Protein AF-A0AAV8VFY0-F1 (afdb_monomer_lite)

Organism: NCBI:txid1586481

Radius of gyration: 28.85 Å; chains: 1; bounding box: 44×44×84 Å

pLDDT: mean 76.65, std 15.5, range [32.09, 93.62]

Secondary structure (DSSP, 8-state):
-PPP---TT-TT-EEEEE-TTS-EEEEEHHHHHHHHHHHHHHHHHHHHHHS------S-HHHHHHHHHHHHHHHHHHHHHHHH-SS---HHHHHHHHHHHHSPP-----------TT----PPPB-TTS-B--PPPHHHHHTT------

Structure (mmCIF, N/CA/C/O backbone):
data_AF-A0AAV8VFY0-F1
#
_entry.id   AF-A0AAV8VFY0-F1
#
loop_
_atom_site.group_PDB
_atom_site.id
_atom_site.type_symbol
_atom_site.label_atom_id
_at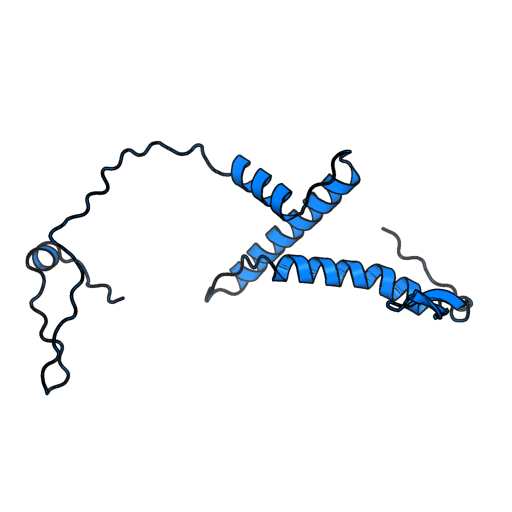om_site.label_alt_id
_atom_site.label_comp_id
_atom_site.label_asym_id
_atom_site.label_entity_id
_atom_site.label_seq_id
_atom_site.pdbx_PDB_ins_code
_atom_site.Cartn_x
_atom_site.Cartn_y
_atom_site.Car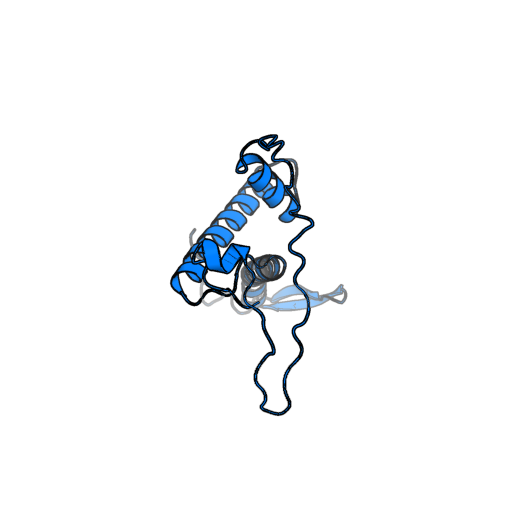tn_z
_atom_site.occupancy
_atom_site.B_iso_or_equiv
_atom_site.auth_seq_id
_atom_site.auth_comp_id
_atom_site.auth_asym_id
_atom_site.auth_atom_id
_atom_site.pdbx_PDB_model_num
ATOM 1 N N . MET A 1 1 ? -11.055 0.486 -24.114 1.00 35.09 1 MET A N 1
ATOM 2 C CA . MET A 1 1 ? -9.849 -0.353 -24.285 1.00 35.09 1 MET A CA 1
ATOM 3 C C . MET A 1 1 ? -10.245 -1.484 -25.214 1.00 35.09 1 MET A C 1
ATOM 5 O O . MET A 1 1 ? -11.163 -2.212 -24.870 1.00 35.09 1 MET A O 1
ATOM 9 N N . ALA A 1 2 ? -9.684 -1.538 -26.422 1.00 36.47 2 ALA A N 1
ATOM 10 C CA . ALA A 1 2 ? -10.003 -2.577 -27.398 1.00 36.47 2 ALA A CA 1
ATOM 11 C C . ALA A 1 2 ? -9.037 -3.752 -27.204 1.00 36.47 2 ALA A C 1
ATOM 13 O O . ALA A 1 2 ? -7.826 -3.538 -27.178 1.00 36.47 2 ALA A O 1
ATOM 14 N N . PHE A 1 3 ? -9.568 -4.962 -27.038 1.00 39.84 3 PHE A N 1
ATOM 15 C CA . PHE A 1 3 ? -8.766 -6.181 -27.092 1.00 39.84 3 PHE A CA 1
ATOM 16 C C . PHE A 1 3 ? -8.395 -6.446 -28.560 1.00 39.84 3 PHE A C 1
ATOM 18 O O . PHE A 1 3 ? -9.297 -6.418 -29.403 1.00 39.84 3 PHE A O 1
ATOM 25 N N . PRO A 1 4 ? -7.115 -6.668 -28.903 1.00 55.97 4 PRO A N 1
ATOM 26 C CA . PRO A 1 4 ? -6.738 -7.022 -30.264 1.00 55.97 4 PRO A CA 1
ATOM 27 C C . PRO A 1 4 ? -7.345 -8.386 -30.610 1.00 55.97 4 PRO A C 1
ATOM 29 O O . PRO A 1 4 ? -7.141 -9.365 -29.895 1.00 55.97 4 PRO A O 1
ATOM 32 N N . THR A 1 5 ? -8.107 -8.465 -31.698 1.00 53.66 5 THR A N 1
ATOM 33 C CA . THR A 1 5 ? -8.561 -9.744 -32.251 1.00 53.66 5 THR A CA 1
ATOM 34 C C . THR A 1 5 ? -7.365 -10.429 -32.909 1.00 53.66 5 THR A C 1
ATOM 36 O O . THR A 1 5 ? -6.941 -10.020 -33.991 1.00 53.66 5 THR A O 1
ATOM 39 N N . HIS A 1 6 ? -6.792 -11.438 -32.251 1.00 55.25 6 HIS A N 1
ATOM 40 C CA . HIS A 1 6 ? -5.707 -12.231 -32.827 1.00 55.25 6 HIS A CA 1
ATOM 41 C C . HIS A 1 6 ? -6.203 -12.988 -34.063 1.00 55.25 6 HIS A C 1
ATOM 43 O O . HIS A 1 6 ? -7.164 -13.755 -34.001 1.00 55.25 6 HIS A O 1
ATOM 49 N N . SER A 1 7 ? -5.536 -12.760 -35.194 1.00 48.84 7 SER A N 1
ATOM 50 C CA . SER A 1 7 ? -5.671 -13.598 -36.382 1.00 48.84 7 SER A CA 1
ATOM 51 C C . SER A 1 7 ? -4.879 -14.887 -36.148 1.00 48.84 7 SER A C 1
ATOM 53 O O . SER A 1 7 ? -3.766 -14.848 -35.633 1.00 48.84 7 SER A O 1
ATOM 55 N N . ILE A 1 8 ? -5.441 -16.030 -36.542 1.00 51.59 8 ILE A N 1
ATOM 56 C CA . ILE A 1 8 ? -4.978 -17.407 -36.253 1.00 51.59 8 ILE A CA 1
ATOM 57 C C . ILE A 1 8 ? -3.531 -17.711 -36.740 1.00 51.59 8 ILE A C 1
ATOM 59 O O . ILE A 1 8 ? -2.967 -18.752 -36.426 1.00 51.59 8 ILE A O 1
ATOM 63 N N . ASN A 1 9 ? -2.876 -16.786 -37.450 1.00 52.56 9 ASN A N 1
ATOM 64 C CA . ASN A 1 9 ? -1.527 -16.959 -38.002 1.00 52.56 9 ASN A CA 1
ATOM 65 C C . ASN A 1 9 ? -0.371 -16.489 -37.087 1.00 52.56 9 ASN A C 1
ATOM 67 O O . ASN A 1 9 ? 0.788 -16.714 -37.436 1.00 52.56 9 ASN A O 1
ATOM 71 N N . ASP A 1 10 ? -0.640 -15.877 -35.927 1.00 56.00 10 ASP A N 1
ATOM 72 C CA . ASP A 1 10 ? 0.407 -15.291 -35.064 1.00 56.00 10 ASP A CA 1
ATOM 73 C C . ASP A 1 10 ? 0.986 -16.246 -33.992 1.00 56.00 10 ASP A C 1
ATOM 75 O O . ASP A 1 10 ? 1.957 -15.902 -33.312 1.00 56.00 10 ASP A O 1
ATOM 79 N N . GLU A 1 11 ? 0.446 -17.462 -33.834 1.00 57.12 11 GLU A N 1
ATOM 80 C CA . GLU A 1 11 ? 0.800 -18.367 -32.719 1.00 57.12 11 GLU A CA 1
ATOM 81 C C . GLU A 1 11 ? 2.259 -18.869 -32.736 1.00 57.12 11 GLU A C 1
ATOM 83 O O . GLU A 1 11 ? 2.810 -19.226 -31.691 1.00 57.12 11 GLU A O 1
ATOM 88 N N . ASN A 1 12 ? 2.922 -18.840 -33.897 1.00 64.50 12 ASN A N 1
ATOM 89 C CA . ASN A 1 12 ? 4.283 -19.362 -34.076 1.00 64.50 12 ASN A CA 1
ATOM 90 C C . ASN A 1 12 ? 5.383 -18.293 -34.100 1.00 64.50 12 ASN A C 1
ATOM 92 O O . ASN A 1 12 ? 6.559 -18.619 -34.281 1.00 64.50 12 ASN A O 1
ATOM 96 N N . VAL A 1 13 ? 5.048 -17.016 -33.905 1.00 79.69 13 VAL A N 1
ATOM 97 C CA . VAL A 1 13 ? 6.074 -15.972 -33.851 1.00 79.69 13 VAL A CA 1
ATOM 98 C C . VAL A 1 13 ? 6.798 -16.063 -32.507 1.00 79.69 13 VAL A C 1
ATOM 100 O O . VAL A 1 13 ? 6.211 -15.914 -31.434 1.00 79.69 13 VAL A O 1
ATOM 103 N N . LEU A 1 14 ? 8.100 -16.338 -32.561 1.00 83.69 14 LEU A N 1
ATOM 104 C CA . LEU A 1 14 ? 8.958 -16.417 -31.385 1.00 83.69 14 LEU A CA 1
ATOM 105 C C . LEU A 1 14 ? 9.589 -15.052 -31.104 1.00 83.69 14 LEU A C 1
ATOM 107 O O . LEU A 1 14 ? 10.239 -14.469 -31.969 1.00 83.69 14 LEU A O 1
ATOM 111 N N . ARG A 1 15 ? 9.456 -14.570 -29.868 1.00 83.94 15 ARG A N 1
ATOM 112 C CA . ARG A 1 15 ? 10.152 -13.383 -29.368 1.00 83.94 15 ARG A CA 1
ATOM 113 C C . ARG A 1 15 ? 11.289 -13.798 -28.446 1.00 83.94 15 ARG A C 1
ATOM 115 O O . ARG A 1 15 ? 11.138 -14.711 -27.629 1.00 83.94 15 ARG A O 1
ATOM 122 N N . GLU A 1 16 ? 12.420 -13.112 -28.552 1.00 86.56 16 GLU A N 1
ATOM 123 C CA . GLU A 1 16 ? 13.496 -13.262 -27.578 1.00 86.56 16 GLU A CA 1
ATOM 124 C C . GLU A 1 16 ? 13.137 -12.530 -26.286 1.00 86.56 16 GLU A C 1
ATOM 126 O O . GLU A 1 16 ? 12.761 -11.359 -26.284 1.00 86.56 16 GLU A O 1
ATOM 131 N N . VAL A 1 17 ? 13.227 -13.255 -25.177 1.00 85.88 17 VAL A N 1
ATOM 132 C CA . VAL A 1 17 ? 12.975 -12.759 -23.829 1.00 85.88 17 VAL A CA 1
ATOM 133 C C . VAL A 1 17 ? 14.162 -13.129 -22.960 1.00 85.88 17 VAL A C 1
ATOM 135 O O . VAL A 1 17 ? 14.640 -14.265 -22.978 1.00 85.88 17 VAL A O 1
ATOM 138 N N . THR A 1 18 ? 14.635 -12.187 -22.158 1.00 86.81 18 THR A N 1
ATOM 139 C CA . THR A 1 18 ? 15.672 -12.448 -21.165 1.00 86.81 18 THR A CA 1
ATOM 140 C C . THR A 1 18 ? 15.082 -13.205 -19.974 1.00 86.81 18 THR A C 1
ATOM 142 O O . THR A 1 18 ? 14.066 -12.839 -19.387 1.00 86.81 18 THR A O 1
ATOM 145 N N . SER A 1 19 ? 15.706 -14.327 -19.624 1.00 84.50 19 SER A N 1
ATOM 146 C CA . SER A 1 19 ? 15.420 -15.067 -18.394 1.00 84.50 19 SER A CA 1
ATOM 147 C C . SER A 1 19 ? 15.821 -14.239 -17.171 1.00 84.50 19 SER A C 1
ATOM 149 O O . SER A 1 19 ? 16.723 -13.407 -17.251 1.00 84.50 19 SER A O 1
ATOM 151 N N . ARG A 1 20 ? 15.260 -14.561 -15.999 1.00 79.62 20 ARG A N 1
ATOM 152 C CA . ARG A 1 20 ? 15.676 -13.992 -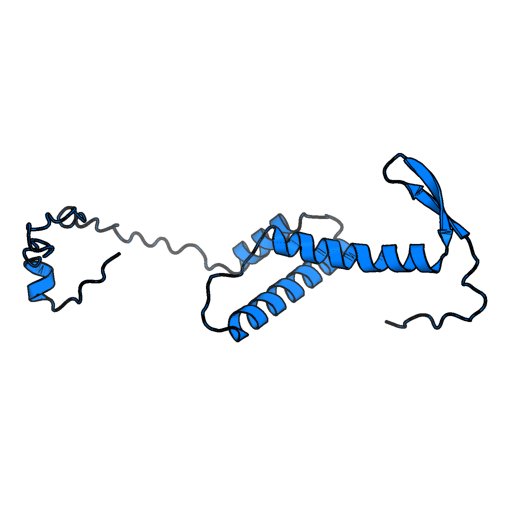14.701 1.00 79.62 20 ARG A CA 1
ATOM 153 C C . ARG A 1 20 ? 17.178 -14.174 -14.420 1.00 79.62 20 ARG A C 1
ATOM 155 O O . ARG A 1 20 ? 17.775 -13.395 -13.696 1.00 79.62 20 ARG A O 1
ATOM 162 N N . SER A 1 21 ? 17.786 -15.189 -15.034 1.00 84.06 21 SER A N 1
ATOM 163 C CA . SER A 1 21 ? 19.222 -15.492 -15.003 1.00 84.06 21 SER A CA 1
ATOM 164 C C . SER A 1 21 ? 20.046 -14.771 -16.089 1.00 84.06 21 SER A C 1
ATOM 166 O O . SER A 1 21 ? 21.159 -15.200 -16.380 1.00 84.06 21 SER A O 1
ATOM 168 N N . GLY A 1 22 ? 19.475 -13.786 -16.790 1.00 85.25 22 GLY A N 1
ATOM 169 C CA . GLY A 1 22 ? 20.121 -13.013 -17.862 1.00 85.25 22 GLY A CA 1
ATOM 170 C C . GLY A 1 22 ? 20.277 -13.729 -19.211 1.00 85.25 22 GLY A C 1
ATOM 171 O O . GLY A 1 22 ? 20.699 -13.117 -20.184 1.00 85.25 22 GLY A O 1
ATOM 172 N N . ARG A 1 23 ? 19.926 -15.018 -19.308 1.00 89.06 23 ARG A N 1
ATOM 173 C CA . ARG A 1 23 ? 20.072 -15.800 -20.550 1.00 89.06 23 ARG A CA 1
ATOM 174 C C . ARG A 1 23 ? 18.919 -15.522 -21.526 1.00 89.06 23 ARG A C 1
ATOM 176 O O . ARG A 1 23 ? 17.769 -15.583 -21.080 1.00 89.06 23 ARG A O 1
ATOM 183 N N . PRO A 1 24 ? 19.174 -15.289 -22.825 1.00 87.62 24 PRO A N 1
ATOM 184 C CA . PRO A 1 24 ? 18.111 -15.143 -23.814 1.00 87.62 24 PRO A CA 1
ATOM 185 C C . PRO A 1 24 ? 17.372 -16.476 -24.012 1.00 87.62 24 PRO A C 1
ATOM 187 O O . PRO A 1 24 ? 17.980 -17.546 -24.052 1.00 87.62 24 PRO A O 1
ATOM 190 N N . LYS A 1 25 ? 16.042 -16.420 -24.103 1.00 88.62 25 LYS A N 1
ATOM 191 C CA . LYS A 1 25 ? 15.154 -17.553 -24.390 1.00 88.62 25 LYS A CA 1
ATOM 192 C C . LYS A 1 25 ? 14.115 -17.130 -25.421 1.00 88.62 25 LYS A C 1
ATOM 194 O O . LYS A 1 25 ? 13.545 -16.050 -25.309 1.00 88.62 25 LYS A O 1
ATOM 199 N N . LYS A 1 26 ? 13.824 -17.998 -26.386 1.00 89.06 26 LYS A N 1
ATOM 200 C CA . LYS A 1 26 ? 12.732 -17.791 -27.345 1.00 89.06 26 LYS A CA 1
ATOM 201 C C . LYS A 1 26 ? 11.421 -18.285 -26.732 1.00 89.06 26 LYS A C 1
ATOM 203 O O . LYS A 1 26 ? 11.368 -19.404 -26.228 1.00 89.06 26 LYS A O 1
ATOM 208 N N . LYS A 1 27 ? 10.386 -17.447 -26.738 1.00 87.81 27 LYS A N 1
ATOM 209 C CA . LYS A 1 27 ? 9.023 -17.776 -26.287 1.00 87.81 27 LYS A CA 1
ATOM 210 C C . LYS A 1 27 ? 8.025 -17.348 -27.361 1.00 87.81 27 LYS A C 1
ATOM 212 O O . LYS A 1 27 ? 8.297 -16.378 -28.063 1.00 87.81 27 LYS A O 1
ATOM 217 N N . SER A 1 28 ? 6.892 -18.038 -27.491 1.00 89.00 28 SER A N 1
ATOM 218 C CA . SER A 1 28 ? 5.833 -17.599 -28.411 1.00 89.00 28 SER A CA 1
ATOM 219 C C . SER A 1 28 ? 5.271 -16.242 -27.988 1.00 89.00 28 SER A C 1
ATOM 221 O O . SER A 1 28 ? 5.248 -15.923 -26.794 1.00 89.00 28 SER A O 1
ATOM 223 N N . LEU A 1 29 ? 4.815 -15.443 -28.957 1.00 86.88 29 LEU A N 1
ATOM 224 C CA . LEU A 1 29 ? 4.201 -14.140 -28.693 1.00 86.88 29 LEU A CA 1
ATOM 225 C C . LEU A 1 29 ? 3.065 -14.244 -27.677 1.00 86.88 29 LEU A C 1
ATOM 227 O O . LEU A 1 29 ? 3.060 -13.468 -26.725 1.00 86.88 29 LEU A O 1
ATOM 231 N N . SER A 1 30 ? 2.195 -15.248 -27.805 1.00 86.81 30 SER A N 1
ATOM 232 C CA . SER A 1 30 ? 1.067 -15.464 -26.892 1.00 86.81 30 SER A CA 1
ATOM 233 C C . SER A 1 30 ? 1.520 -15.595 -25.435 1.00 86.81 30 SER A C 1
ATOM 235 O O . SER A 1 30 ? 0.929 -15.001 -24.538 1.00 86.81 30 SER A O 1
ATOM 237 N N . ILE A 1 31 ? 2.625 -16.309 -25.182 1.00 87.19 31 ILE A N 1
ATOM 238 C CA . ILE A 1 31 ? 3.191 -16.456 -23.832 1.00 87.19 31 ILE A CA 1
ATOM 239 C C . ILE A 1 31 ? 3.791 -15.134 -23.342 1.00 87.19 31 ILE A C 1
ATOM 241 O O . ILE A 1 31 ? 3.713 -14.818 -22.154 1.00 87.19 31 ILE A O 1
ATOM 245 N N . VAL A 1 32 ? 4.440 -14.366 -24.217 1.00 87.94 32 VAL A N 1
ATOM 246 C CA . VAL A 1 32 ? 5.036 -13.075 -23.841 1.00 87.94 32 VAL A CA 1
ATOM 247 C C . VAL A 1 32 ? 3.958 -12.057 -23.498 1.00 87.94 32 VAL A C 1
ATOM 249 O O . VAL A 1 32 ? 4.077 -11.359 -22.495 1.00 87.94 32 VAL A O 1
ATOM 252 N N . GLU A 1 33 ? 2.909 -11.992 -24.307 1.00 87.44 33 GLU A N 1
ATOM 253 C CA . GLU A 1 33 ? 1.795 -11.073 -24.129 1.00 87.44 33 GLU A CA 1
ATOM 254 C C . GLU A 1 33 ? 0.978 -11.417 -22.884 1.00 87.44 33 GLU A C 1
ATOM 256 O O . GLU A 1 33 ? 0.736 -10.540 -22.058 1.00 87.44 33 GLU A O 1
ATOM 261 N N . TYR A 1 34 ? 0.689 -12.703 -22.668 1.00 88.94 34 TYR A N 1
ATOM 262 C CA . TYR A 1 34 ? 0.080 -13.179 -21.429 1.00 88.94 34 TYR A CA 1
ATOM 263 C C . TYR A 1 34 ? 0.881 -12.740 -20.199 1.00 88.94 34 TYR A C 1
ATOM 265 O O . TYR A 1 34 ? 0.343 -12.092 -19.305 1.00 88.94 34 TYR A O 1
ATOM 273 N N . ASN A 1 35 ? 2.186 -13.036 -20.171 1.00 87.25 35 ASN A N 1
ATOM 274 C CA . ASN A 1 35 ? 3.028 -12.693 -19.024 1.00 87.25 35 ASN A CA 1
ATOM 275 C C . ASN A 1 35 ? 3.122 -11.182 -18.804 1.00 87.25 35 ASN A C 1
ATOM 277 O O . ASN A 1 35 ? 3.220 -10.762 -17.661 1.00 87.25 35 ASN A O 1
ATOM 281 N N . ARG A 1 36 ? 3.087 -10.376 -19.871 1.00 85.12 36 ARG A N 1
ATOM 282 C CA . ARG A 1 36 ? 3.129 -8.914 -19.777 1.00 85.12 36 ARG A CA 1
ATOM 283 C C . ARG A 1 36 ? 1.910 -8.344 -19.058 1.00 85.12 36 ARG A C 1
ATOM 285 O O . ARG A 1 36 ? 2.064 -7.405 -18.292 1.00 85.12 36 ARG A O 1
ATOM 292 N N . TYR A 1 37 ? 0.717 -8.862 -19.340 1.00 83.75 37 TYR A N 1
ATOM 293 C CA . TYR A 1 37 ? -0.515 -8.339 -18.746 1.00 83.75 37 TYR A CA 1
ATOM 294 C C . TYR A 1 37 ? -0.827 -8.971 -17.390 1.00 83.75 37 TYR A C 1
ATOM 296 O O . TYR A 1 37 ? -1.305 -8.286 -16.491 1.00 83.75 37 TYR A O 1
ATOM 304 N N . MET A 1 38 ? -0.523 -10.257 -17.217 1.00 85.06 38 MET A N 1
ATOM 305 C CA . MET A 1 38 ? -0.778 -10.958 -15.957 1.00 85.06 38 MET A CA 1
ATOM 306 C C . MET A 1 38 ? 0.203 -10.553 -14.856 1.00 85.06 38 MET A C 1
ATOM 308 O O . MET A 1 38 ? -0.201 -10.469 -13.701 1.00 85.06 38 MET A O 1
ATOM 312 N N . SER A 1 39 ? 1.451 -10.200 -15.200 1.00 83.06 39 SER A N 1
ATOM 313 C CA . SER A 1 39 ? 2.434 -9.756 -14.203 1.00 83.06 39 SER A CA 1
ATOM 314 C C . SER A 1 39 ? 2.013 -8.498 -13.451 1.00 83.06 39 SER A C 1
ATOM 316 O O . SER A 1 39 ? 2.384 -8.331 -12.292 1.00 83.06 39 SER A O 1
ATOM 318 N N . ASP A 1 40 ? 1.265 -7.607 -14.104 1.00 83.12 40 ASP A N 1
ATOM 319 C CA . ASP A 1 40 ? 0.811 -6.361 -13.486 1.00 83.12 40 ASP A CA 1
ATOM 320 C C . ASP A 1 40 ? -0.311 -6.621 -12.469 1.00 83.12 40 ASP A C 1
ATOM 322 O O . ASP A 1 40 ? -0.335 -5.995 -11.410 1.00 83.12 40 ASP A O 1
ATOM 326 N N . ILE A 1 41 ? -1.195 -7.586 -12.752 1.00 85.44 41 ILE A N 1
ATOM 327 C CA . ILE A 1 41 ? -2.256 -8.017 -11.828 1.00 85.44 41 ILE A CA 1
ATOM 328 C C . ILE A 1 41 ? -1.630 -8.672 -10.592 1.00 85.44 41 ILE A C 1
ATOM 330 O O . ILE A 1 41 ? -1.949 -8.291 -9.466 1.00 85.44 41 ILE A O 1
ATOM 334 N N . ASP A 1 42 ? -0.676 -9.585 -10.795 1.00 88.19 42 ASP A N 1
ATOM 335 C CA . ASP A 1 42 ? 0.045 -10.241 -9.699 1.00 88.19 42 ASP A CA 1
ATOM 336 C C . ASP A 1 42 ? 0.777 -9.220 -8.812 1.00 88.19 42 ASP A C 1
ATOM 338 O O . ASP A 1 42 ? 0.799 -9.347 -7.586 1.00 88.19 42 ASP A O 1
ATOM 342 N N . LEU A 1 43 ? 1.361 -8.179 -9.418 1.00 86.19 43 LEU A N 1
ATOM 343 C CA . LEU A 1 43 ? 2.034 -7.109 -8.685 1.00 86.19 43 LEU A CA 1
ATOM 344 C C . LEU A 1 43 ? 1.048 -6.286 -7.847 1.00 86.19 43 LEU A C 1
ATOM 346 O O . LEU A 1 43 ? 1.359 -5.942 -6.705 1.00 86.19 43 LEU A O 1
ATOM 350 N N . GLN A 1 44 ? -0.127 -5.969 -8.392 1.00 87.69 44 GLN A N 1
ATOM 351 C CA . GLN A 1 44 ? -1.180 -5.272 -7.657 1.00 87.69 44 GLN A CA 1
ATOM 352 C C . GLN A 1 44 ? -1.641 -6.093 -6.443 1.00 87.69 44 GLN A C 1
ATOM 354 O O . GLN A 1 44 ? -1.688 -5.564 -5.329 1.00 87.69 44 GLN A O 1
ATOM 359 N N . ASP A 1 45 ? -1.919 -7.382 -6.631 1.00 87.31 45 ASP A N 1
ATOM 360 C CA . ASP A 1 45 ? -2.312 -8.288 -5.547 1.00 87.31 45 ASP A CA 1
ATOM 361 C C . ASP A 1 45 ? -1.211 -8.414 -4.490 1.00 87.31 45 ASP A C 1
ATOM 363 O O . ASP A 1 45 ? -1.482 -8.379 -3.286 1.00 87.31 45 ASP A O 1
ATOM 367 N N . GLN A 1 46 ? 0.051 -8.469 -4.921 1.00 88.56 46 GLN A N 1
ATOM 368 C CA . GLN A 1 46 ? 1.199 -8.473 -4.023 1.00 88.56 46 GLN A CA 1
ATOM 369 C C . GLN A 1 46 ? 1.279 -7.178 -3.195 1.00 88.56 46 GLN A C 1
ATOM 371 O O . GLN A 1 46 ? 1.510 -7.239 -1.986 1.00 88.56 46 GLN A O 1
ATOM 376 N N . MET A 1 47 ? 1.059 -6.008 -3.806 1.00 85.69 47 MET A N 1
ATOM 377 C CA . MET A 1 47 ? 1.037 -4.722 -3.094 1.00 85.69 47 MET A CA 1
ATOM 378 C C . MET A 1 47 ? -0.088 -4.659 -2.057 1.00 85.69 47 MET A C 1
ATOM 380 O O . MET A 1 47 ? 0.149 -4.234 -0.924 1.00 85.69 47 MET A O 1
ATOM 384 N N . MET A 1 48 ? -1.285 -5.138 -2.404 1.00 84.19 48 MET A N 1
ATOM 385 C CA . MET A 1 48 ? -2.415 -5.211 -1.471 1.00 84.19 48 MET A CA 1
ATOM 386 C C . MET A 1 48 ? -2.155 -6.198 -0.322 1.00 84.19 48 MET A C 1
ATOM 388 O O . MET A 1 48 ? -2.578 -5.963 0.810 1.00 84.19 48 MET A O 1
ATOM 392 N N . ALA A 1 49 ? -1.405 -7.275 -0.570 1.00 86.31 49 ALA A N 1
ATOM 393 C CA . ALA A 1 49 ? -1.024 -8.233 0.463 1.00 86.31 49 ALA A CA 1
ATOM 394 C C . ALA A 1 49 ? 0.001 -7.677 1.470 1.00 86.31 49 ALA A C 1
ATOM 396 O O . ALA A 1 49 ? -0.018 -8.089 2.632 1.00 86.31 49 ALA A O 1
ATOM 397 N N . TYR A 1 50 ? 0.876 -6.747 1.063 1.00 86.19 50 TYR A N 1
ATOM 398 C CA . TYR A 1 50 ? 1.852 -6.120 1.968 1.00 86.19 50 TYR A CA 1
ATOM 399 C C . TYR A 1 50 ? 1.208 -5.182 2.994 1.00 86.19 50 TYR A C 1
ATOM 401 O O . TYR A 1 50 ? 1.677 -5.111 4.132 1.00 86.19 50 TYR A O 1
ATOM 409 N N . TYR A 1 51 ? 0.122 -4.502 2.620 1.00 79.38 51 TYR A N 1
ATOM 410 C CA . TYR A 1 51 ? -0.583 -3.544 3.474 1.00 79.38 51 TYR A CA 1
ATOM 411 C C . TYR A 1 51 ? -2.049 -3.953 3.674 1.00 79.38 51 TYR A C 1
ATOM 413 O O . TYR A 1 51 ? -2.953 -3.266 3.203 1.00 79.38 51 TYR A O 1
ATOM 421 N N . PRO A 1 52 ? -2.323 -5.067 4.382 1.00 78.31 52 PRO A N 1
ATOM 422 C CA . PRO A 1 52 ? -3.680 -5.572 4.509 1.00 78.31 52 PRO A CA 1
ATOM 423 C C . PRO A 1 52 ? -4.528 -4.628 5.371 1.00 78.31 52 PRO A C 1
ATOM 425 O O . PRO A 1 52 ? -4.362 -4.562 6.593 1.00 78.31 52 PRO A O 1
ATOM 428 N N . 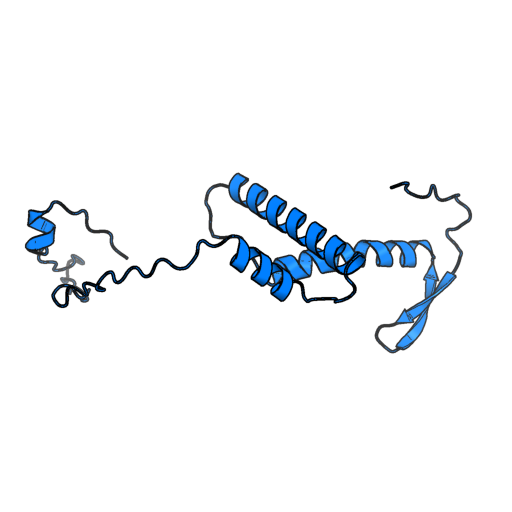SER A 1 53 ? -5.506 -3.946 4.770 1.00 73.56 53 SER A N 1
ATOM 429 C CA . SER A 1 53 ? -6.489 -3.159 5.534 1.00 73.56 53 SER A CA 1
ATOM 430 C C . SER A 1 53 ? -7.609 -4.027 6.139 1.00 73.56 53 SER A C 1
ATOM 432 O O . SER A 1 53 ? -8.371 -3.593 7.010 1.00 73.56 53 SER A O 1
ATOM 434 N N . ASN A 1 54 ? -7.681 -5.298 5.729 1.00 76.50 54 ASN A N 1
ATOM 435 C CA . ASN A 1 54 ? -8.676 -6.263 6.177 1.00 76.50 54 ASN A CA 1
ATOM 436 C C . ASN A 1 54 ? -8.539 -6.589 7.676 1.00 76.50 54 ASN A C 1
ATOM 438 O O . ASN A 1 54 ? -7.645 -7.312 8.117 1.00 76.50 54 ASN A O 1
ATOM 442 N N . ARG A 1 55 ? -9.492 -6.113 8.483 1.00 77.62 55 ARG A N 1
ATOM 443 C CA . ARG A 1 55 ? -9.644 -6.510 9.893 1.00 77.62 55 ARG A CA 1
ATOM 444 C C . ARG A 1 55 ? -10.527 -7.757 10.021 1.00 77.62 55 ARG A C 1
ATOM 446 O O . ARG A 1 55 ? -11.336 -8.064 9.145 1.00 77.62 55 ARG A O 1
ATOM 453 N N . LYS A 1 56 ? -10.416 -8.484 11.142 1.00 76.12 56 LYS A N 1
ATOM 454 C CA . LYS A 1 56 ? -11.320 -9.607 11.452 1.00 76.12 56 LYS A CA 1
ATOM 455 C C . LYS A 1 56 ? -12.750 -9.076 11.623 1.00 76.12 56 LYS A C 1
ATOM 457 O O . LYS A 1 56 ? -13.099 -8.551 12.674 1.00 76.12 56 LYS A O 1
ATOM 462 N N . THR A 1 57 ? -13.579 -9.210 10.591 1.00 72.94 57 THR A N 1
ATOM 463 C CA . THR A 1 57 ? -14.996 -8.823 10.619 1.00 72.94 57 THR A CA 1
ATOM 464 C C . THR A 1 57 ? -15.889 -10.020 10.308 1.00 72.94 57 THR A C 1
ATOM 466 O O . THR A 1 57 ? -15.672 -10.707 9.312 1.00 72.94 57 THR A O 1
ATOM 469 N N . ILE A 1 58 ? -16.945 -10.225 11.105 1.00 68.75 58 ILE A N 1
ATOM 470 C CA . ILE A 1 58 ? -17.958 -11.286 10.893 1.00 68.75 58 ILE A CA 1
ATOM 471 C C . ILE A 1 58 ? -18.764 -11.049 9.598 1.00 68.75 58 ILE A C 1
ATOM 473 O O . ILE A 1 58 ? -19.307 -11.970 9.000 1.00 68.75 58 ILE A O 1
ATOM 477 N N . ARG A 1 59 ? -18.834 -9.796 9.137 1.00 86.19 59 ARG A N 1
ATOM 478 C CA . ARG A 1 59 ? -19.661 -9.365 8.003 1.00 86.19 59 ARG A CA 1
ATOM 479 C C . ARG A 1 59 ? -18.846 -9.331 6.706 1.00 86.19 59 ARG A C 1
ATOM 481 O O . ARG A 1 59 ? -18.017 -8.440 6.538 1.00 86.19 59 ARG A O 1
ATOM 488 N N . TRP A 1 60 ? -19.101 -10.272 5.797 1.00 90.00 60 TRP A N 1
ATOM 489 C CA . TRP A 1 60 ? -18.357 -10.441 4.537 1.00 90.00 60 TRP A CA 1
ATOM 490 C C . TRP A 1 60 ? -18.447 -9.226 3.600 1.00 90.00 60 TRP A C 1
ATOM 492 O O . TRP A 1 60 ? -17.448 -8.837 3.007 1.00 90.00 60 TRP A O 1
ATOM 502 N N . TYR A 1 61 ? -19.605 -8.564 3.537 1.00 89.31 61 TYR A N 1
ATOM 503 C CA . TYR A 1 61 ? -19.824 -7.418 2.650 1.00 89.31 61 TYR A CA 1
ATOM 504 C C . TYR A 1 61 ? -18.910 -6.225 2.972 1.00 89.31 61 TYR A C 1
ATOM 506 O O . TYR A 1 61 ? -18.542 -5.464 2.082 1.00 89.31 61 TYR A O 1
ATOM 514 N N . LYS A 1 62 ? -18.493 -6.073 4.239 1.00 87.94 62 LYS A N 1
ATOM 515 C CA . LYS A 1 62 ? -17.541 -5.026 4.636 1.00 87.94 62 LYS A CA 1
ATOM 516 C C . LYS A 1 62 ? -16.160 -5.263 4.031 1.0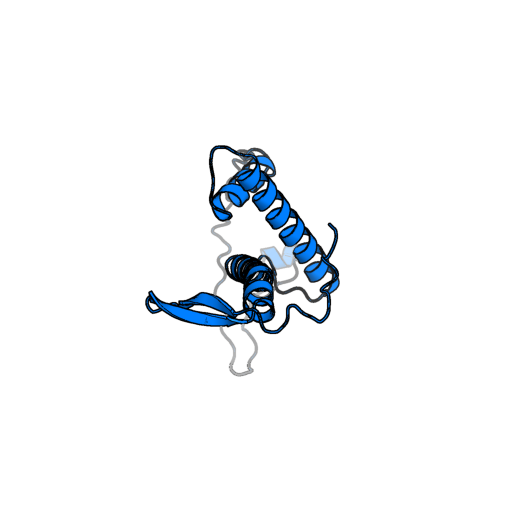0 87.94 62 LYS A C 1
ATOM 518 O O . LYS A 1 62 ? -15.514 -4.299 3.647 1.00 87.94 62 LYS A O 1
ATOM 523 N N . LYS A 1 63 ? -15.736 -6.527 3.915 1.00 86.88 63 LYS A N 1
ATOM 524 C CA . LYS A 1 63 ? -14.468 -6.881 3.262 1.00 86.88 63 LYS A CA 1
ATOM 525 C C . LYS A 1 63 ? -14.494 -6.504 1.787 1.00 86.88 63 LYS A C 1
ATOM 527 O O . LYS A 1 63 ? -13.548 -5.903 1.304 1.00 86.88 63 LYS A O 1
ATOM 532 N N . VAL A 1 64 ? -15.605 -6.791 1.106 1.00 89.44 64 VAL A N 1
ATOM 533 C CA . VAL A 1 64 ? -15.787 -6.403 -0.299 1.00 89.44 64 VAL A CA 1
ATOM 534 C C . VAL A 1 64 ? -15.731 -4.883 -0.447 1.00 89.44 64 VAL A C 1
ATOM 536 O O . VAL A 1 64 ? -14.972 -4.390 -1.269 1.00 89.44 64 VAL A O 1
ATOM 539 N N . GLY A 1 65 ? -16.461 -4.130 0.383 1.00 90.81 65 GLY A N 1
ATOM 540 C CA . GLY A 1 65 ? -16.439 -2.664 0.325 1.00 90.81 65 GLY A CA 1
ATOM 541 C C . GLY A 1 65 ? -15.042 -2.068 0.529 1.00 90.81 65 GLY A C 1
ATOM 542 O O . GLY A 1 65 ? -14.636 -1.192 -0.227 1.00 90.81 65 GLY A O 1
ATOM 543 N N . ILE A 1 66 ? -14.289 -2.580 1.507 1.00 88.75 66 ILE A N 1
ATOM 544 C CA . ILE A 1 66 ? -12.901 -2.163 1.752 1.00 88.75 66 ILE A CA 1
ATOM 545 C C . ILE A 1 66 ? -12.014 -2.488 0.543 1.00 88.75 66 ILE A C 1
ATOM 547 O O . ILE A 1 66 ? -11.294 -1.615 0.071 1.00 88.75 66 ILE A O 1
ATOM 551 N N . HIS A 1 67 ? -12.128 -3.694 -0.012 1.00 89.12 67 HIS A N 1
ATOM 552 C CA . HIS A 1 67 ? -11.337 -4.115 -1.167 1.00 89.12 67 HIS A CA 1
ATOM 553 C C . HIS A 1 67 ? -11.598 -3.264 -2.421 1.00 89.12 67 HIS A C 1
ATOM 555 O O . HIS A 1 67 ? -10.672 -2.926 -3.160 1.00 89.12 67 HIS A O 1
ATOM 561 N N . VAL A 1 68 ? -12.851 -2.857 -2.650 1.00 91.62 68 VAL A N 1
ATOM 562 C CA . VAL A 1 68 ? -13.190 -1.938 -3.747 1.00 91.62 68 VAL A CA 1
ATOM 563 C C . VAL A 1 68 ? -12.500 -0.582 -3.543 1.00 91.62 68 VAL A C 1
ATOM 565 O O . VAL A 1 68 ? -11.966 -0.026 -4.500 1.00 91.62 68 VAL A O 1
ATOM 568 N N . ILE A 1 69 ? -12.457 -0.063 -2.311 1.00 90.94 69 ILE A N 1
ATOM 569 C CA . ILE A 1 69 ? -11.755 1.192 -1.987 1.00 90.94 69 ILE A CA 1
ATOM 570 C C . ILE A 1 69 ? -10.243 1.047 -2.207 1.00 90.94 69 ILE A C 1
ATOM 572 O O . ILE A 1 69 ? -9.646 1.911 -2.846 1.00 90.94 69 ILE A O 1
ATOM 576 N N . GLU A 1 70 ? -9.632 -0.047 -1.744 1.00 89.75 70 GLU A N 1
ATOM 577 C CA . GLU A 1 70 ? -8.207 -0.340 -1.978 1.00 89.75 70 GLU A CA 1
ATOM 578 C C . GLU A 1 70 ? -7.881 -0.381 -3.477 1.00 89.75 70 GLU A C 1
ATOM 580 O O . GLU A 1 70 ? -6.911 0.230 -3.924 1.00 89.75 70 GLU A O 1
ATOM 585 N N . THR A 1 71 ? -8.738 -1.028 -4.270 1.00 90.81 71 THR A N 1
ATOM 586 C CA . THR A 1 71 ? -8.586 -1.119 -5.728 1.00 90.81 71 THR A CA 1
ATOM 587 C C . THR A 1 71 ? -8.700 0.251 -6.397 1.00 90.81 71 THR A C 1
ATOM 589 O O . THR A 1 71 ? -7.879 0.600 -7.246 1.00 90.81 71 THR A O 1
ATOM 592 N N . MET A 1 72 ? -9.693 1.063 -6.011 1.00 93.12 72 MET A N 1
ATOM 593 C CA . MET A 1 72 ? -9.844 2.432 -6.521 1.00 93.12 72 MET A CA 1
ATOM 594 C C . MET A 1 72 ? -8.616 3.292 -6.208 1.00 93.12 72 MET A C 1
ATOM 596 O O . MET A 1 72 ? -8.163 4.055 -7.062 1.00 93.12 72 MET A O 1
ATOM 600 N N . LEU A 1 73 ? -8.058 3.141 -5.011 1.00 92.00 73 LEU A N 1
ATOM 601 C CA . LEU A 1 73 ? -6.894 3.891 -4.568 1.00 92.00 73 LEU A CA 1
ATOM 602 C C . LEU A 1 73 ? -5.597 3.444 -5.266 1.00 92.00 73 LEU A C 1
ATOM 604 O O . LEU A 1 73 ? -4.761 4.275 -5.616 1.00 92.00 73 LEU A O 1
ATOM 608 N N . TYR A 1 74 ? -5.429 2.152 -5.544 1.00 91.06 74 TYR A N 1
ATOM 609 C CA . TYR A 1 74 ? -4.315 1.687 -6.373 1.00 91.06 74 TYR A CA 1
ATOM 610 C C . TYR A 1 74 ? -4.417 2.224 -7.808 1.00 91.06 74 TYR A C 1
ATOM 612 O O . TYR A 1 74 ? -3.433 2.690 -8.384 1.00 91.06 74 TYR A O 1
ATOM 620 N N . ASN A 1 75 ? -5.623 2.248 -8.377 1.00 91.44 75 ASN A N 1
ATOM 621 C CA . ASN A 1 75 ? -5.845 2.820 -9.704 1.00 91.44 75 ASN A CA 1
ATOM 622 C C . ASN A 1 75 ? -5.536 4.326 -9.747 1.00 91.44 75 ASN A C 1
ATOM 624 O O . ASN A 1 75 ? -4.924 4.795 -10.710 1.00 91.44 75 ASN A O 1
ATOM 628 N N . SER A 1 76 ? -5.910 5.089 -8.714 1.00 93.38 76 SER A N 1
ATOM 629 C CA . SER A 1 76 ? -5.576 6.517 -8.636 1.00 93.38 76 SER A CA 1
ATOM 630 C C . SER A 1 76 ? -4.069 6.749 -8.496 1.00 93.38 76 SER A C 1
ATOM 632 O O . SER A 1 76 ? -3.533 7.629 -9.167 1.00 93.38 76 SER A O 1
ATOM 634 N N . PHE A 1 77 ? -3.364 5.911 -7.733 1.00 92.88 77 PHE A N 1
ATOM 635 C CA . PHE A 1 77 ? -1.900 5.908 -7.661 1.00 92.88 77 PHE A CA 1
ATOM 636 C C . PHE A 1 77 ? -1.248 5.675 -9.032 1.00 92.88 77 PHE A C 1
ATOM 638 O O . PHE A 1 77 ? -0.332 6.400 -9.426 1.00 92.88 77 PHE A O 1
ATOM 645 N N . MET A 1 78 ? -1.733 4.689 -9.791 1.00 91.19 78 MET A N 1
ATOM 646 C CA . MET A 1 78 ? -1.215 4.397 -11.130 1.00 91.19 78 MET A CA 1
ATOM 647 C C . MET A 1 78 ? -1.428 5.572 -12.089 1.00 91.19 78 MET A C 1
ATOM 649 O O . MET A 1 78 ? -0.537 5.896 -12.878 1.00 91.19 78 MET A O 1
ATOM 653 N N . LEU A 1 79 ? -2.573 6.254 -11.998 1.00 93.56 79 LEU A N 1
ATOM 654 C CA . LEU A 1 79 ? -2.833 7.483 -12.751 1.00 93.56 79 LEU A CA 1
ATOM 655 C C . LEU A 1 79 ? -1.909 8.626 -12.314 1.00 93.56 79 LEU A C 1
ATOM 657 O O . LEU A 1 79 ? -1.335 9.297 -13.174 1.00 93.56 79 LEU A O 1
ATOM 661 N N . TYR A 1 80 ? -1.705 8.810 -11.008 1.00 93.62 80 TYR A N 1
ATOM 662 C CA . TYR A 1 80 ? -0.784 9.808 -10.468 1.00 93.62 80 TYR A CA 1
ATOM 663 C C . TYR A 1 80 ? 0.630 9.598 -11.017 1.00 93.62 80 TYR A C 1
ATOM 665 O O . TYR A 1 80 ? 1.197 10.501 -11.623 1.00 93.62 80 TYR A O 1
ATOM 673 N N . ASN A 1 81 ? 1.176 8.386 -10.913 1.00 92.19 81 ASN A N 1
ATOM 674 C CA . ASN A 1 81 ? 2.523 8.080 -11.400 1.00 92.19 81 ASN A CA 1
ATOM 675 C C . ASN A 1 81 ? 2.655 8.108 -12.930 1.00 92.19 81 ASN A C 1
ATOM 677 O O . ASN A 1 81 ? 3.768 8.232 -13.446 1.00 92.19 81 ASN A O 1
ATOM 681 N N . LYS A 1 82 ? 1.544 7.989 -13.664 1.00 92.12 82 LYS A N 1
ATOM 682 C CA . LYS A 1 82 ? 1.519 8.121 -15.124 1.00 92.12 82 LYS A CA 1
ATOM 683 C C . LYS A 1 82 ? 1.581 9.580 -15.583 1.00 92.12 82 LYS A C 1
ATOM 685 O O . LYS A 1 82 ? 2.168 9.846 -16.628 1.00 92.12 82 LYS A O 1
ATOM 690 N N . HIS A 1 83 ? 0.972 10.498 -14.834 1.00 92.12 83 HIS A N 1
ATOM 691 C CA . HIS A 1 83 ? 0.850 11.910 -15.215 1.00 92.12 83 HIS A CA 1
ATOM 692 C C . HIS A 1 83 ? 1.757 12.860 -14.418 1.00 92.12 83 HIS A C 1
ATOM 694 O O . HIS A 1 83 ? 1.980 13.989 -14.848 1.00 92.12 83 HIS A O 1
ATOM 700 N N . SER A 1 84 ? 2.303 12.420 -13.286 1.00 89.88 84 SER A N 1
ATOM 701 C CA . SER A 1 84 ? 3.220 13.203 -12.460 1.00 89.88 84 SER A CA 1
ATOM 702 C C . SER A 1 84 ? 4.663 13.077 -12.948 1.00 89.88 84 SER A C 1
ATOM 704 O O . SER A 1 84 ? 5.134 11.996 -13.304 1.00 89.88 84 SER A O 1
ATOM 706 N N . ALA A 1 85 ? 5.401 14.188 -12.907 1.00 83.50 85 ALA A N 1
ATOM 707 C CA . ALA A 1 85 ? 6.843 14.200 -13.160 1.00 83.50 85 ALA A CA 1
ATOM 708 C C . ALA A 1 85 ? 7.644 13.553 -12.013 1.00 83.50 85 ALA A C 1
ATOM 710 O O . ALA A 1 85 ? 8.754 13.065 -12.225 1.00 83.50 85 ALA A O 1
ATOM 711 N N . LYS A 1 86 ? 7.084 13.540 -10.796 1.00 88.88 86 LYS A N 1
ATOM 712 C CA . LYS A 1 86 ? 7.685 12.908 -9.618 1.00 88.88 86 LYS A CA 1
ATOM 713 C C . LYS A 1 86 ? 6.974 11.592 -9.347 1.00 88.88 86 LYS A C 1
ATOM 715 O O . LYS A 1 86 ? 5.811 11.585 -8.953 1.00 88.88 86 LYS A O 1
ATOM 720 N N . LYS A 1 87 ? 7.692 10.488 -9.544 1.00 90.31 87 LYS A N 1
ATOM 721 C CA . LYS A 1 87 ? 7.209 9.163 -9.158 1.00 90.31 87 LYS A CA 1
ATOM 722 C C . LYS A 1 87 ? 7.404 8.983 -7.662 1.00 90.31 87 LYS A C 1
ATOM 724 O O . LYS A 1 87 ? 8.510 9.184 -7.166 1.00 90.31 87 LYS A O 1
ATOM 729 N N . ILE A 1 88 ? 6.342 8.592 -6.977 1.00 92.94 88 ILE A N 1
ATOM 730 C CA . ILE A 1 88 ? 6.365 8.285 -5.546 1.00 92.94 88 ILE A CA 1
ATOM 731 C C . ILE A 1 88 ? 6.017 6.817 -5.327 1.00 92.94 88 ILE A C 1
ATOM 733 O O . ILE A 1 88 ? 5.444 6.163 -6.209 1.00 92.94 88 ILE A O 1
ATOM 737 N N . SER A 1 89 ? 6.404 6.282 -4.169 1.00 91.06 89 SER A N 1
ATOM 738 C CA . SER A 1 89 ? 6.012 4.931 -3.787 1.00 91.06 89 SER A CA 1
ATOM 739 C C . SER A 1 89 ? 4.522 4.887 -3.443 1.00 91.06 89 SER A C 1
ATOM 741 O O . SER A 1 89 ? 3.912 5.907 -3.113 1.00 91.06 89 SER A O 1
ATOM 743 N N . PHE A 1 90 ? 3.924 3.697 -3.519 1.00 88.88 90 PHE A N 1
ATOM 744 C CA . PHE A 1 90 ? 2.521 3.520 -3.143 1.00 88.88 90 PHE A CA 1
ATOM 745 C C . PHE A 1 90 ? 2.275 3.910 -1.681 1.00 88.88 90 PHE A C 1
ATOM 747 O O . PHE A 1 90 ? 1.269 4.545 -1.385 1.00 88.88 90 PHE A O 1
ATOM 754 N N . LEU A 1 91 ? 3.220 3.593 -0.788 1.00 89.50 91 LEU A N 1
ATOM 755 C CA . LEU A 1 91 ? 3.130 3.936 0.629 1.00 89.50 91 LEU A CA 1
ATOM 756 C C . LEU A 1 91 ? 3.108 5.453 0.842 1.00 89.50 91 LEU A C 1
ATOM 758 O O . LEU A 1 91 ? 2.252 5.938 1.572 1.00 89.50 91 LEU A O 1
ATOM 762 N N . ASP A 1 92 ? 3.999 6.194 0.181 1.00 91.69 92 ASP A N 1
ATOM 763 C CA . ASP A 1 92 ? 4.070 7.654 0.326 1.00 91.69 92 ASP A CA 1
ATOM 764 C C . ASP A 1 92 ? 2.799 8.328 -0.201 1.00 91.69 92 ASP A C 1
ATOM 766 O O . ASP A 1 92 ? 2.255 9.223 0.441 1.00 91.69 92 ASP A O 1
ATOM 770 N N . PHE A 1 93 ? 2.282 7.849 -1.338 1.00 92.31 93 PHE A N 1
ATOM 771 C CA . PHE A 1 93 ? 0.997 8.299 -1.877 1.00 92.31 93 PHE A CA 1
ATOM 772 C C . PHE A 1 93 ? -0.158 8.016 -0.910 1.00 92.31 93 PHE A C 1
ATOM 774 O O . PHE A 1 93 ? -1.064 8.831 -0.735 1.00 92.31 93 PHE A O 1
ATOM 781 N N . TRP A 1 94 ? -0.131 6.854 -0.260 1.00 90.00 94 TRP A N 1
ATOM 782 C CA . TRP A 1 94 ? -1.149 6.487 0.713 1.00 90.00 94 TRP A CA 1
ATOM 783 C C . TRP A 1 94 ? -1.085 7.363 1.961 1.00 90.00 94 TRP A C 1
ATOM 785 O O . TRP A 1 94 ? -2.114 7.848 2.425 1.00 90.00 94 TRP A O 1
ATOM 795 N N . HIS A 1 95 ? 0.124 7.623 2.458 1.00 90.50 95 HIS A N 1
ATOM 796 C CA . HIS A 1 95 ? 0.364 8.535 3.568 1.00 90.50 95 HIS A CA 1
ATOM 797 C C . HIS A 1 95 ? -0.133 9.948 3.261 1.00 90.50 95 HIS A C 1
ATOM 799 O O . HIS A 1 95 ? -0.861 10.499 4.082 1.00 90.50 95 HIS A O 1
ATOM 805 N N . SER A 1 96 ? 0.146 10.495 2.072 1.00 92.81 96 SER A N 1
ATOM 806 C CA . SER A 1 96 ? -0.333 11.836 1.712 1.00 92.81 96 SER A CA 1
ATOM 807 C C . SER A 1 96 ? -1.859 11.932 1.694 1.00 92.81 96 SER A C 1
ATOM 809 O O . SER A 1 96 ? -2.421 12.919 2.153 1.00 92.81 96 SER A O 1
ATOM 811 N N . ILE A 1 97 ? -2.542 10.884 1.219 1.00 91.75 97 ILE A N 1
ATOM 812 C CA . ILE A 1 97 ? -4.012 10.831 1.233 1.00 91.75 97 ILE A CA 1
ATOM 813 C C . ILE A 1 97 ? -4.540 10.780 2.668 1.00 91.75 97 ILE A C 1
ATOM 815 O O . ILE A 1 97 ? -5.528 11.432 2.993 1.00 91.75 97 ILE A O 1
ATOM 819 N N . ILE A 1 98 ? -3.909 9.983 3.530 1.00 90.69 98 ILE A N 1
ATOM 820 C CA . ILE A 1 98 ? -4.315 9.864 4.932 1.00 90.69 98 ILE A CA 1
ATOM 821 C C . ILE A 1 98 ? -4.135 11.200 5.654 1.00 90.69 98 ILE A C 1
ATOM 823 O O . ILE A 1 98 ? -5.036 11.607 6.380 1.00 90.69 98 ILE A O 1
ATOM 827 N N . GLU A 1 99 ? -3.009 11.880 5.448 1.00 90.88 99 GLU A N 1
ATOM 828 C CA . GLU A 1 99 ? -2.742 13.195 6.037 1.00 90.88 99 GLU A CA 1
ATOM 829 C C . GLU A 1 99 ? -3.784 14.237 5.616 1.00 90.88 99 GLU A C 1
ATOM 831 O O . GLU A 1 99 ? -4.221 15.020 6.451 1.00 90.88 99 GLU A O 1
ATOM 836 N N . GLU A 1 100 ? -4.239 14.202 4.363 1.00 91.56 100 GLU A N 1
ATOM 837 C CA . GLU A 1 100 ? -5.263 15.119 3.850 1.00 91.56 100 GLU A CA 1
ATOM 838 C C . GLU A 1 100 ? -6.683 14.780 4.343 1.00 91.56 100 GLU A C 1
ATOM 840 O O . GLU A 1 100 ? -7.510 15.668 4.549 1.00 91.56 100 GLU A O 1
ATOM 845 N N . LEU A 1 101 ? -6.989 13.494 4.542 1.00 91.12 101 LEU A N 1
ATOM 846 C CA . LEU A 1 101 ? -8.302 13.039 5.013 1.00 91.12 101 LEU A CA 1
ATOM 847 C C . LEU A 1 101 ? -8.484 13.167 6.527 1.00 91.12 101 LEU A C 1
ATOM 849 O O . LEU A 1 101 ? -9.621 13.199 7.009 1.00 91.12 101 LEU A O 1
ATOM 853 N N . LEU A 1 102 ? -7.392 13.151 7.290 1.00 89.31 102 LEU A N 1
ATOM 854 C CA . LEU A 1 102 ? -7.459 13.265 8.737 1.00 89.31 102 LEU A CA 1
ATOM 855 C C . LEU A 1 102 ? -7.744 14.720 9.133 1.00 89.31 102 LEU A C 1
ATOM 857 O O . LEU A 1 102 ? -7.125 15.640 8.605 1.00 89.31 102 LEU A O 1
ATOM 861 N N . PRO A 1 103 ? -8.664 14.954 10.085 1.00 84.00 103 PRO A N 1
ATOM 862 C CA . PRO A 1 103 ? -8.837 16.286 10.637 1.00 84.00 103 PRO A CA 1
ATOM 863 C C . PRO A 1 103 ? -7.550 16.718 11.338 1.00 84.00 103 PRO A C 1
ATOM 865 O O . PRO A 1 103 ? -6.835 15.880 11.901 1.00 84.00 103 PRO A O 1
ATOM 868 N N . GLU A 1 104 ? -7.298 18.028 11.357 1.00 81.31 104 GLU A N 1
ATOM 869 C CA . GLU A 1 104 ? -6.206 18.588 12.149 1.00 81.31 104 GLU A CA 1
ATOM 870 C C . GLU A 1 104 ? -6.274 18.040 13.579 1.00 81.31 104 GLU A C 1
ATOM 872 O O . GLU A 1 104 ? -7.373 17.936 14.148 1.00 81.31 104 GLU A O 1
ATOM 877 N N . PRO A 1 105 ? -5.129 17.638 14.160 1.00 73.31 105 PRO A N 1
ATOM 878 C CA . PRO A 1 105 ? -5.109 17.050 15.481 1.00 73.31 105 PRO A CA 1
ATOM 879 C C . PRO A 1 105 ? -5.679 18.070 16.457 1.00 73.31 105 PRO A C 1
ATOM 881 O O . PRO A 1 105 ? -5.040 19.063 16.800 1.00 73.31 105 PRO A O 1
ATOM 884 N N . VAL A 1 106 ? -6.904 17.818 16.914 1.00 72.25 106 VAL A N 1
ATOM 885 C CA . VAL A 1 106 ? -7.487 18.596 17.996 1.00 72.25 106 VAL A CA 1
ATOM 886 C C . VAL A 1 106 ? -6.542 18.399 19.174 1.00 72.25 106 VAL A C 1
ATOM 888 O O . VAL A 1 106 ? -6.366 17.260 19.624 1.00 72.25 106 VAL A O 1
ATOM 891 N N . GLN A 1 107 ? -5.911 19.481 19.642 1.00 67.56 107 GLN A N 1
ATOM 892 C CA . GLN A 1 107 ? -5.217 19.524 20.927 1.00 67.56 107 GLN A CA 1
ATOM 893 C C . GLN A 1 107 ? -6.269 19.322 22.011 1.00 67.56 107 GLN A C 1
ATOM 895 O O . GLN A 1 107 ? -6.719 20.238 22.690 1.00 67.56 107 GLN A O 1
ATOM 900 N N . ASN A 1 108 ? -6.741 18.090 22.127 1.00 61.62 108 ASN A N 1
ATOM 901 C CA . ASN A 1 108 ? -7.468 17.679 23.285 1.00 61.62 108 ASN A CA 1
ATOM 902 C C . ASN A 1 108 ? -6.392 17.500 24.350 1.00 61.62 108 ASN A C 1
ATOM 904 O O . ASN A 1 108 ? -5.865 16.400 24.527 1.00 61.62 108 ASN A O 1
ATOM 908 N N . ASP A 1 109 ? -6.112 18.575 25.084 1.00 62.16 109 ASP A N 1
ATOM 909 C CA . ASP A 1 109 ? -5.574 18.514 26.440 1.00 62.16 109 ASP A CA 1
ATOM 910 C C . ASP A 1 109 ? -6.606 17.822 27.347 1.00 62.16 109 ASP A C 1
ATOM 912 O O . ASP A 1 109 ? -6.968 18.327 28.407 1.00 62.16 109 ASP A O 1
ATOM 916 N N . VAL A 1 110 ? -7.148 16.664 26.936 1.00 59.84 110 VAL A N 1
ATOM 917 C CA . VAL A 1 110 ? -7.832 15.800 27.879 1.00 59.84 110 VAL A CA 1
ATOM 918 C C . VAL A 1 110 ? -6.718 15.405 28.825 1.00 59.84 110 VAL A C 1
ATOM 920 O O . VAL A 1 110 ? -5.773 14.730 28.392 1.00 59.84 110 VAL A O 1
ATOM 923 N N . PRO A 1 111 ? -6.790 15.792 30.108 1.00 58.59 111 PRO A N 1
ATOM 924 C CA . PRO A 1 111 ? -5.925 15.168 31.073 1.00 58.59 111 PRO A CA 1
ATOM 925 C C . PRO A 1 111 ? -6.206 13.683 30.903 1.00 58.59 111 PRO A C 1
ATOM 927 O O . PRO A 1 111 ? -7.362 13.255 30.992 1.00 58.59 111 PRO A O 1
ATOM 930 N N . ILE A 1 112 ? -5.182 12.890 30.594 1.00 57.84 112 ILE A N 1
ATOM 931 C CA . ILE A 1 112 ? -5.301 11.449 30.740 1.00 57.84 112 ILE A CA 1
ATOM 932 C C . ILE A 1 112 ? -5.559 11.278 32.231 1.00 57.84 112 ILE A C 1
ATOM 934 O O . ILE A 1 112 ? -4.622 11.255 33.029 1.00 57.84 112 ILE A O 1
ATOM 938 N N . VAL A 1 113 ? -6.832 11.222 32.627 1.00 60.06 113 VAL A N 1
ATOM 939 C CA . VAL A 1 113 ? -7.236 10.891 33.983 1.00 60.06 113 VAL A CA 1
ATOM 940 C C . VAL A 1 113 ? -6.926 9.410 34.106 1.00 60.06 113 VAL A C 1
ATOM 942 O O . VAL A 1 113 ? -7.783 8.536 33.977 1.00 60.06 113 VAL A O 1
ATOM 945 N N . ARG A 1 114 ? -5.640 9.109 34.300 1.00 56.12 114 ARG A N 1
ATOM 946 C CA . ARG A 1 114 ? -5.201 7.851 34.866 1.00 56.12 114 ARG A CA 1
ATOM 947 C C . ARG A 1 114 ? -5.804 7.880 36.254 1.00 56.12 114 ARG A C 1
ATOM 949 O O . ARG A 1 114 ? -5.232 8.459 37.171 1.00 56.12 114 ARG A O 1
ATOM 956 N N . ASN A 1 115 ? -7.005 7.328 36.395 1.00 56.50 115 ASN A N 1
ATOM 957 C CA . ASN A 1 115 ? -7.540 6.992 37.698 1.00 56.50 115 ASN A CA 1
ATOM 958 C C . ASN A 1 115 ? -6.541 5.998 38.298 1.00 56.50 115 ASN A C 1
ATOM 960 O O . ASN A 1 115 ? -6.656 4.793 38.081 1.00 56.50 115 ASN A O 1
ATOM 964 N N . ALA A 1 116 ? -5.535 6.510 39.013 1.00 57.03 116 ALA A N 1
ATOM 965 C CA . ALA A 1 116 ? -4.453 5.740 39.627 1.00 57.03 116 ALA A CA 1
ATOM 966 C C . ALA A 1 116 ? -4.992 4.653 40.573 1.00 57.03 116 ALA A C 1
ATOM 968 O O . ALA A 1 116 ? -4.303 3.697 40.907 1.00 57.03 116 ALA A O 1
ATOM 969 N N . ASN A 1 117 ? -6.268 4.771 40.940 1.00 55.75 117 ASN A N 1
ATOM 970 C CA . ASN A 1 117 ? -6.964 3.913 41.878 1.00 55.75 117 ASN A CA 1
ATOM 971 C C . ASN A 1 117 ? -7.622 2.674 41.239 1.00 55.75 117 ASN A C 1
ATOM 973 O O . ASN A 1 117 ? -8.262 1.914 41.964 1.00 55.75 117 ASN A O 1
ATOM 977 N N . HIS A 1 118 ? -7.522 2.444 39.919 1.00 58.34 118 HIS A N 1
ATOM 978 C CA . HIS A 1 118 ? -8.128 1.259 39.290 1.00 58.34 118 HIS A CA 1
ATOM 979 C C . HIS A 1 118 ? -7.219 0.573 38.262 1.00 58.34 118 HIS A C 1
ATOM 981 O O . HIS A 1 118 ? -7.494 0.550 37.061 1.00 58.34 118 HIS A O 1
ATOM 987 N N . ILE A 1 119 ? -6.144 -0.036 38.755 1.00 60.69 119 ILE A N 1
ATOM 988 C CA . ILE A 1 119 ? -5.275 -0.907 37.961 1.00 60.69 119 ILE A CA 1
ATOM 989 C C . ILE A 1 119 ? -5.891 -2.319 37.944 1.00 60.69 119 ILE A C 1
ATOM 991 O O . ILE A 1 119 ? -6.192 -2.855 39.015 1.00 60.69 119 ILE A O 1
ATOM 995 N N . PRO A 1 120 ? -6.104 -2.943 36.770 1.00 65.00 120 PRO A N 1
ATOM 996 C CA . PRO A 1 120 ? -6.497 -4.347 36.701 1.00 65.00 120 PRO A CA 1
ATOM 997 C C . PRO A 1 120 ? -5.471 -5.225 37.430 1.00 65.00 120 PRO A C 1
ATOM 999 O O . PRO A 1 120 ? -4.295 -5.229 37.078 1.00 65.00 120 PRO A O 1
ATOM 1002 N N . SER A 1 121 ? -5.916 -5.970 38.442 1.00 66.06 121 SER A N 1
ATOM 1003 C CA . SER A 1 121 ? -5.092 -6.942 39.170 1.00 66.06 121 SER A CA 1
ATOM 1004 C C . SER A 1 121 ? -5.647 -8.353 38.973 1.00 66.06 121 SER A C 1
ATOM 1006 O O . SER A 1 121 ? -6.856 -8.530 38.787 1.00 66.06 121 SER A O 1
ATOM 1008 N N . LYS A 1 122 ? -4.777 -9.369 38.985 1.00 64.94 122 LYS A N 1
ATOM 1009 C CA . LYS A 1 122 ? -5.194 -10.774 38.863 1.00 64.94 122 LYS A CA 1
ATOM 1010 C C . LYS A 1 122 ? -5.977 -11.175 40.116 1.00 64.94 122 LYS A C 1
ATOM 1012 O O . LYS A 1 122 ? -5.463 -11.081 41.222 1.00 64.94 122 LYS A O 1
ATOM 1017 N N . CYS A 1 123 ? -7.218 -11.627 39.939 1.00 65.62 123 CYS A N 1
ATOM 1018 C CA . CYS A 1 123 ? -7.995 -12.195 41.040 1.00 65.62 123 CYS A CA 1
ATOM 1019 C C . CYS A 1 123 ? -7.560 -13.638 41.303 1.00 65.62 123 CYS A C 1
ATOM 1021 O O . CYS A 1 123 ? -7.460 -14.429 40.362 1.00 65.62 123 CYS A O 1
ATOM 1023 N N . GLU A 1 124 ? -7.378 -13.981 42.574 1.00 75.75 124 GLU A N 1
ATOM 1024 C CA . GLU A 1 124 ? -7.166 -15.357 43.020 1.00 75.75 124 GLU A CA 1
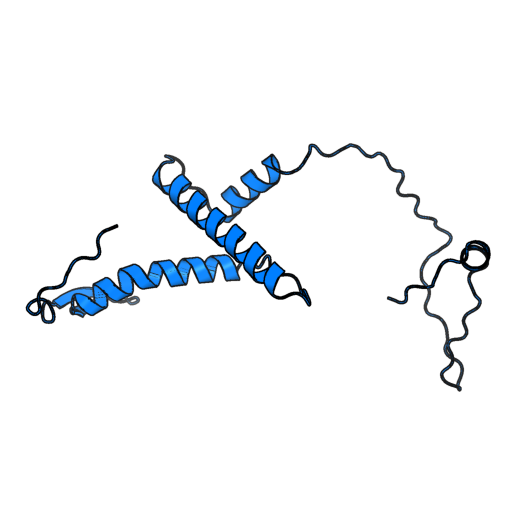ATOM 1025 C C . GLU A 1 124 ? -8.393 -16.228 42.706 1.00 75.75 124 GLU A C 1
ATOM 1027 O O . GLU A 1 124 ? -9.524 -15.743 42.572 1.00 75.75 124 GLU A O 1
ATOM 1032 N N . VAL A 1 125 ? -8.177 -17.530 42.551 1.00 78.81 125 VAL A N 1
ATOM 1033 C CA . VAL A 1 125 ? -9.225 -18.511 42.253 1.00 78.81 125 VAL A CA 1
ATOM 1034 C C . VAL A 1 125 ? -9.295 -19.469 43.433 1.00 78.81 125 VAL A C 1
ATOM 1036 O O . VAL A 1 125 ? -8.270 -19.998 43.847 1.00 78.81 125 VAL A O 1
ATOM 1039 N N . ALA A 1 126 ? -10.487 -19.665 43.995 1.00 76.44 126 ALA A N 1
ATOM 1040 C CA . ALA A 1 126 ? -10.695 -20.662 45.040 1.00 76.44 126 ALA A CA 1
ATOM 1041 C C . ALA A 1 126 ? -10.533 -22.078 44.464 1.00 76.44 126 ALA A C 1
ATOM 1043 O O . ALA A 1 126 ? -10.740 -22.286 43.270 1.00 76.44 126 ALA A O 1
ATOM 1044 N N . GLU A 1 127 ? -10.286 -23.072 45.316 1.00 76.00 127 GLU A N 1
ATOM 1045 C CA . GLU A 1 127 ? -10.178 -24.491 44.921 1.00 76.00 127 GLU A CA 1
ATOM 1046 C C . GLU A 1 127 ? -11.422 -25.008 44.169 1.00 76.00 127 GLU A C 1
ATOM 1048 O O . GLU A 1 127 ? -11.330 -25.894 43.328 1.00 76.00 127 GLU A O 1
ATOM 1053 N N . SER A 1 128 ? -12.583 -24.377 44.383 1.00 74.62 128 SER A N 1
ATOM 1054 C CA . SER A 1 128 ? -13.833 -24.628 43.643 1.00 74.62 128 SER A CA 1
ATOM 1055 C C . SER A 1 128 ? -13.864 -24.080 42.202 1.00 74.62 128 SER A C 1
ATOM 1057 O O . SER A 1 128 ? -14.914 -24.096 41.559 1.00 74.62 128 SER A O 1
ATOM 1059 N N . GLY A 1 129 ? -12.764 -23.505 41.703 1.00 74.44 129 GLY A N 1
ATOM 1060 C CA . GLY A 1 129 ? -12.673 -22.862 40.385 1.00 74.44 129 GLY A CA 1
ATOM 1061 C C . GLY A 1 129 ? -13.355 -21.490 40.300 1.00 74.44 129 GLY A C 1
ATOM 1062 O O . GLY A 1 129 ? -13.331 -20.829 39.259 1.00 74.44 129 GLY A O 1
ATOM 1063 N N . ARG A 1 130 ? -13.965 -21.012 41.392 1.00 70.75 130 ARG A N 1
ATOM 1064 C CA . ARG A 1 130 ? -14.607 -19.693 41.445 1.00 70.75 130 ARG A CA 1
ATOM 1065 C C . ARG A 1 130 ? -13.568 -18.602 41.692 1.00 70.75 130 ARG A C 1
ATOM 1067 O O . ARG A 1 130 ? -12.832 -18.646 42.673 1.00 70.75 130 ARG A O 1
ATOM 1074 N N . LYS A 1 131 ? -13.555 -17.575 40.835 1.00 72.62 131 LYS A N 1
ATOM 1075 C CA . LYS A 1 131 ? -12.741 -16.365 41.045 1.00 72.62 131 LYS A CA 1
ATOM 1076 C C . LYS A 1 131 ? -13.162 -15.675 42.348 1.00 72.62 131 LYS A C 1
ATOM 1078 O O . LYS A 1 131 ? -14.315 -15.253 42.473 1.00 72.62 131 LYS A O 1
ATOM 1083 N N . LEU A 1 132 ? -12.224 -15.513 43.279 1.00 68.38 132 LEU A N 1
ATOM 1084 C CA . LEU A 1 132 ? -12.372 -14.736 44.508 1.00 68.38 132 LEU A CA 1
ATOM 1085 C C . LEU A 1 132 ? -12.349 -13.248 44.139 1.00 68.38 132 LEU A C 1
ATOM 1087 O O . LEU A 1 132 ? -11.318 -12.584 44.139 1.00 68.38 132 LEU A O 1
ATOM 1091 N N . ARG A 1 133 ? -13.510 -12.720 43.747 1.00 67.50 133 ARG A N 1
ATOM 1092 C CA . ARG A 1 133 ? -13.683 -11.315 43.358 1.00 67.50 133 ARG A CA 1
ATOM 1093 C C . ARG A 1 133 ? -14.542 -10.589 44.382 1.00 67.50 133 ARG A C 1
ATOM 1095 O O . ARG A 1 133 ? -15.735 -10.860 44.498 1.00 67.50 133 ARG A O 1
ATOM 1102 N N . LYS A 1 134 ? -13.978 -9.594 45.068 1.00 59.09 134 LYS A N 1
ATOM 1103 C CA . LYS A 1 134 ? -14.797 -8.531 45.664 1.00 59.09 134 LYS A CA 1
ATOM 1104 C C . LYS A 1 134 ? -15.203 -7.587 44.531 1.00 59.09 134 LYS A C 1
ATOM 1106 O O . LYS A 1 134 ? -14.370 -7.184 43.724 1.00 59.09 134 LYS A O 1
ATOM 1111 N N . ARG A 1 135 ? -16.496 -7.274 44.408 1.00 59.38 135 ARG A N 1
ATOM 1112 C CA . ARG A 1 135 ? -16.970 -6.306 43.407 1.00 59.38 135 ARG A CA 1
ATOM 1113 C C . ARG A 1 135 ? -16.359 -4.944 43.750 1.00 59.38 135 ARG A C 1
ATOM 1115 O O . ARG A 1 135 ? -16.461 -4.520 44.898 1.00 59.38 135 ARG A O 1
ATOM 1122 N N . CYS A 1 136 ? -15.733 -4.265 42.784 1.00 67.44 136 CYS A N 1
ATOM 1123 C CA . CYS A 1 136 ? -15.244 -2.903 43.003 1.00 67.44 136 CYS A CA 1
ATOM 1124 C C . CYS A 1 136 ? -16.400 -2.041 43.535 1.00 67.44 136 CYS A C 1
ATOM 1126 O O . CYS A 1 136 ? -17.455 -1.969 42.897 1.00 67.44 136 CYS A O 1
ATOM 1128 N N . ARG A 1 137 ? -16.211 -1.415 44.709 1.00 60.41 137 ARG A N 1
ATOM 1129 C CA . ARG A 1 137 ? -17.238 -0.606 45.394 1.00 60.41 137 ARG A CA 1
ATOM 1130 C C . ARG A 1 137 ? -17.823 0.450 44.454 1.00 60.41 137 ARG A C 1
ATOM 1132 O O . ARG A 1 137 ? -19.033 0.638 44.414 1.00 60.41 137 ARG A O 1
ATOM 1139 N N . TRP A 1 138 ? -16.966 1.055 43.635 1.00 56.84 138 TRP A N 1
ATOM 1140 C CA . TRP A 1 138 ? -17.326 2.111 42.696 1.00 56.84 138 TRP A CA 1
ATOM 1141 C C . TRP A 1 138 ? -18.076 1.593 41.453 1.00 56.84 138 TRP A C 1
ATOM 1143 O O . TRP A 1 138 ? -19.113 2.140 41.084 1.00 56.84 138 TRP A O 1
ATOM 1153 N N . CYS A 1 139 ? -17.639 0.479 40.848 1.00 63.09 139 CYS A N 1
ATOM 1154 C CA . CYS A 1 139 ? -18.365 -0.156 39.733 1.00 63.09 139 CYS A CA 1
ATOM 1155 C C . CYS A 1 139 ? -19.713 -0.746 40.176 1.00 63.09 139 CYS A C 1
ATOM 1157 O O . CYS A 1 139 ? -20.671 -0.741 39.405 1.00 63.09 139 CYS A O 1
ATOM 1159 N N . SER A 1 140 ? -19.801 -1.224 41.423 1.00 63.97 140 SER A N 1
ATOM 1160 C CA . SER A 1 140 ? -21.053 -1.687 42.026 1.00 63.97 140 SER A CA 1
ATOM 1161 C C . SER A 1 140 ? -22.061 -0.558 42.201 1.00 63.97 140 SER A C 1
ATOM 1163 O O . SER A 1 140 ? -23.239 -0.767 41.940 1.00 63.97 140 SER A O 1
ATOM 1165 N N . GLN A 1 141 ? -21.603 0.621 42.629 1.00 62.62 141 GLN A N 1
ATOM 1166 C CA . GLN A 1 141 ? -22.453 1.799 42.817 1.00 62.62 141 GLN A CA 1
ATOM 1167 C C . GLN A 1 141 ? -22.979 2.366 41.492 1.00 62.62 141 GLN A C 1
ATOM 1169 O O . GLN A 1 141 ? -24.070 2.919 41.464 1.00 62.62 141 GLN A O 1
ATOM 1174 N N . ARG A 1 142 ? -22.232 2.211 40.391 1.00 63.44 142 ARG A N 1
ATOM 1175 C CA . ARG A 1 142 ? -22.596 2.748 39.066 1.00 63.44 142 ARG A CA 1
ATOM 1176 C C . ARG A 1 142 ? -23.257 1.739 38.118 1.00 63.44 142 ARG A C 1
ATOM 1178 O O . ARG A 1 142 ? -23.475 2.062 36.957 1.00 63.44 142 ARG A O 1
ATOM 1185 N N . GLY A 1 143 ? -23.540 0.514 38.569 1.00 57.62 143 GLY A N 1
ATOM 1186 C CA . GLY A 1 143 ? -24.201 -0.514 37.746 1.00 57.62 143 GLY A CA 1
ATOM 1187 C C . GLY A 1 143 ? -23.404 -0.972 36.512 1.00 57.62 143 GLY A C 1
ATOM 1188 O O . GLY A 1 143 ? -23.965 -1.593 35.609 1.00 57.62 143 GLY A O 1
ATOM 1189 N N . GLY A 1 144 ? -22.102 -0.674 36.451 1.00 55.50 144 GLY A N 1
ATOM 1190 C CA . GLY A 1 144 ? -21.261 -0.961 35.290 1.00 55.50 144 GLY A CA 1
ATOM 1191 C C . GLY A 1 144 ? -21.073 -2.464 35.084 1.00 55.50 144 GLY A C 1
ATOM 1192 O O . GLY A 1 144 ? -20.551 -3.158 35.960 1.00 55.50 144 GLY A O 1
ATOM 1193 N N . LYS A 1 145 ? -21.484 -2.976 33.917 1.00 50.12 145 LYS A N 1
ATOM 1194 C CA . LYS A 1 145 ? -21.242 -4.367 33.513 1.00 50.12 145 LYS A CA 1
ATOM 1195 C C . LYS A 1 145 ? -19.735 -4.593 33.364 1.00 50.12 145 LYS A C 1
ATOM 1197 O O . LYS A 1 145 ? -19.049 -3.840 32.680 1.00 50.12 145 LYS A O 1
ATOM 1202 N N . THR A 1 146 ? -19.219 -5.626 34.024 1.00 48.88 146 THR A N 1
ATOM 1203 C CA . THR A 1 146 ? -17.809 -6.018 33.937 1.00 48.88 146 THR A CA 1
ATOM 1204 C C . THR A 1 146 ? -17.537 -6.630 32.567 1.00 48.88 146 THR A C 1
ATOM 1206 O O . THR A 1 146 ? -17.942 -7.767 32.329 1.00 48.88 146 THR A O 1
ATOM 1209 N N . TYR A 1 147 ? -16.853 -5.906 31.685 1.00 38.47 147 TYR A N 1
ATOM 1210 C CA . TYR A 1 147 ? -16.232 -6.511 30.512 1.00 38.47 147 TYR A CA 1
ATOM 1211 C C . TYR A 1 147 ? -14.938 -7.186 30.964 1.00 38.47 147 TYR A C 1
ATOM 1213 O O . TYR A 1 147 ? -14.037 -6.542 31.498 1.00 38.47 147 TYR A O 1
ATOM 1221 N N . THR A 1 148 ? -14.889 -8.505 30.830 1.00 35.34 148 THR A N 1
ATOM 1222 C CA . THR A 1 148 ? -13.664 -9.292 30.963 1.00 35.34 148 THR A CA 1
ATOM 1223 C C . THR A 1 148 ? -12.874 -9.170 29.665 1.00 35.34 148 THR A C 1
ATOM 1225 O O . THR A 1 148 ? -13.404 -9.536 28.616 1.00 35.34 148 THR A O 1
ATOM 1228 N N . LEU A 1 149 ? -11.650 -8.643 29.750 1.00 32.09 149 LEU A N 1
ATOM 1229 C CA . LEU A 1 149 ? -10.594 -8.901 28.766 1.00 32.09 149 LEU A CA 1
ATOM 1230 C C . LEU A 1 149 ? -10.058 -10.325 28.955 1.00 32.09 149 LEU A C 1
ATOM 1232 O O . LEU A 1 149 ? -10.020 -10.775 30.128 1.00 32.09 149 LEU A O 1
#

Sequence (149 aa):
MAFPTHSINDENVLREVTSRSGRPKKKSLSIVEYNRYMSDIDLQDQMMAYYPSNRKTIRWYKKVGIHVIETMLYNSFMLYNKHSAKKISFLDFWHSIIEELLPEPVQNDVPIVRNANHIPSKCEVAESGRKLRKRCRWCSQRGGKTYTL

Foldseek 3Di:
DDDDDDDPPQQPDWDWDQDPVRDTDTDGPVVVVVCVVVVVVVVLVVVCVVPPPDDDDPDPVVVVVVVVVSVVLVVVLVVCCVPDPDRDDSVVSVVVVVVVPDDDPPPPPPPPPPVVVDDDDDFDAPPVRHGPDDPDPVCVVVVPDDDDD

InterPro domains:
  IPR029526 PiggyBac transposable element-derived protein [PF13843] (15-77)